Protein AF-A0A352MVD2-F1 (afdb_monomer_lite)

Sequence (141 aa):
YCNNTIIFPFYVPCSYIGKKIIRITRKIKYGIKQLFIPNMFFEDLGFRYLGPIDGNNIEKVQNILEIAKKVKGPVLVHIVTKKGKGYKIAEENPDKFHSTSSFDIETGKCKNCLIPYLIFLVILIIFLPIYGTLFKLLFKY

Structure (mmCIF, N/CA/C/O backbone):
data_AF-A0A352MVD2-F1
#
_entry.id   AF-A0A352MVD2-F1
#
loop_
_atom_site.group_PDB
_atom_site.id
_atom_site.type_symbol
_atom_site.label_atom_id
_atom_site.label_alt_id
_atom_site.label_comp_id
_atom_site.label_asym_id
_atom_site.label_entity_id
_atom_site.label_seq_id
_atom_site.pdbx_PDB_ins_code
_atom_site.Cartn_x
_atom_site.Cartn_y
_atom_site.Cartn_z
_atom_site.occupancy
_atom_site.B_iso_or_equiv
_atom_site.auth_seq_id
_atom_site.auth_comp_id
_atom_site.auth_asym_id
_atom_site.auth_atom_id
_atom_site.pdbx_PDB_model_num
ATOM 1 N N . TYR A 1 1 ? 48.967 -2.735 -7.944 1.00 39.72 1 TYR A N 1
ATOM 2 C CA . TYR A 1 1 ? 48.191 -2.667 -9.193 1.00 39.72 1 TYR A CA 1
ATOM 3 C C . TYR A 1 1 ? 47.215 -1.506 -9.109 1.00 39.72 1 TYR A C 1
ATOM 5 O O . TYR A 1 1 ? 46.090 -1.670 -8.657 1.00 39.72 1 TYR A O 1
ATOM 13 N N . CYS A 1 2 ? 47.691 -0.313 -9.477 1.00 34.44 2 CYS A N 1
ATOM 14 C CA . CYS A 1 2 ? 46.813 0.770 -9.911 1.00 34.44 2 CYS A CA 1
ATOM 15 C C . CYS A 1 2 ? 46.095 0.295 -11.169 1.00 34.44 2 CYS A C 1
ATOM 17 O O . CYS A 1 2 ? 46.776 -0.142 -12.089 1.00 34.44 2 CYS A O 1
ATOM 19 N N . ASN A 1 3 ? 44.771 0.408 -11.223 1.00 37.28 3 ASN A N 1
ATOM 20 C CA . ASN A 1 3 ? 44.068 0.515 -12.493 1.00 37.28 3 ASN A CA 1
ATOM 21 C C . ASN A 1 3 ? 43.031 1.631 -12.391 1.00 37.28 3 ASN A C 1
ATOM 23 O O . ASN A 1 3 ? 42.185 1.667 -11.501 1.00 37.28 3 ASN A O 1
ATOM 27 N N . ASN A 1 4 ? 43.218 2.575 -13.303 1.00 43.16 4 ASN A N 1
ATOM 28 C CA . ASN A 1 4 ? 42.572 3.862 -13.443 1.00 43.16 4 ASN A CA 1
ATOM 29 C C . ASN A 1 4 ? 41.042 3.782 -13.463 1.00 43.16 4 ASN A C 1
ATOM 31 O O . ASN A 1 4 ? 40.449 3.146 -14.329 1.00 43.16 4 ASN A O 1
ATOM 35 N N . THR A 1 5 ? 40.393 4.579 -12.622 1.00 33.34 5 THR A N 1
ATOM 36 C CA . THR A 1 5 ? 39.205 5.318 -13.055 1.00 33.34 5 THR A CA 1
ATOM 37 C C . THR A 1 5 ? 39.270 6.688 -12.404 1.00 33.34 5 THR A C 1
ATOM 39 O O . THR A 1 5 ? 39.383 6.817 -11.188 1.00 33.34 5 THR A O 1
ATOM 42 N N . ILE A 1 6 ? 39.305 7.704 -13.254 1.00 45.81 6 ILE A N 1
ATOM 43 C CA . ILE A 1 6 ? 39.414 9.118 -12.922 1.00 45.81 6 ILE A CA 1
ATOM 44 C C . ILE A 1 6 ? 38.226 9.485 -12.025 1.00 45.81 6 ILE A C 1
ATOM 46 O O . ILE A 1 6 ? 37.084 9.517 -12.477 1.00 45.81 6 ILE A O 1
ATOM 50 N N . ILE A 1 7 ? 38.489 9.722 -10.739 1.00 37.00 7 ILE A N 1
ATOM 51 C CA . ILE A 1 7 ? 37.503 10.240 -9.789 1.00 37.00 7 ILE A CA 1
ATOM 52 C C . ILE A 1 7 ? 37.825 11.719 -9.579 1.00 37.00 7 ILE A C 1
ATOM 54 O O . ILE A 1 7 ? 38.896 12.075 -9.095 1.00 37.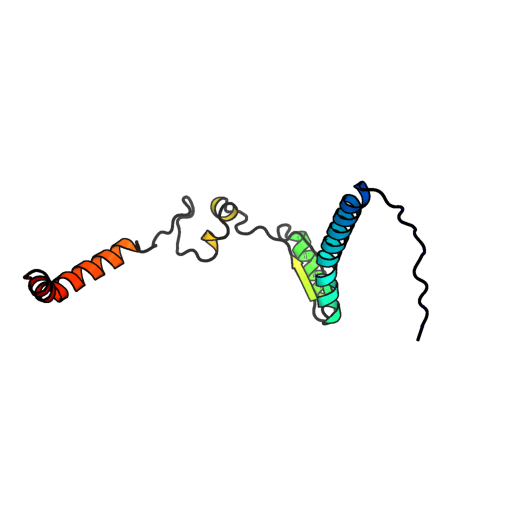00 7 ILE A O 1
ATOM 58 N N . PHE A 1 8 ? 36.880 12.555 -10.008 1.00 35.59 8 PHE A N 1
ATOM 59 C CA . PHE A 1 8 ? 36.822 14.012 -9.893 1.00 35.59 8 PHE A CA 1
ATOM 60 C C . PHE A 1 8 ? 37.532 14.601 -8.654 1.00 35.59 8 PHE A C 1
ATOM 62 O O . PHE A 1 8 ? 37.238 14.182 -7.530 1.00 35.59 8 PHE A O 1
ATOM 69 N N . PRO A 1 9 ? 38.373 15.642 -8.814 1.00 47.19 9 PRO A N 1
ATOM 70 C CA . PRO A 1 9 ? 38.924 16.381 -7.694 1.00 47.19 9 PRO A CA 1
ATOM 71 C C . PRO A 1 9 ? 37.915 17.464 -7.299 1.00 47.19 9 PRO A C 1
ATOM 73 O O . PRO A 1 9 ? 37.884 18.538 -7.889 1.00 47.19 9 PRO A O 1
ATOM 76 N N . PHE A 1 10 ? 37.071 17.207 -6.302 1.00 37.38 10 PHE A N 1
ATOM 77 C CA . PHE A 1 10 ? 36.417 18.304 -5.586 1.00 37.38 10 PHE A CA 1
ATOM 78 C C . PHE A 1 10 ? 36.911 18.303 -4.145 1.00 37.38 10 PHE A C 1
ATOM 80 O O . PHE A 1 10 ? 36.429 17.567 -3.284 1.00 37.38 10 PHE A O 1
ATOM 87 N N . TYR A 1 11 ? 37.949 19.112 -3.931 1.00 47.97 11 TYR A N 1
ATOM 88 C CA . TYR A 1 11 ? 38.443 19.529 -2.627 1.00 47.97 11 TYR A CA 1
ATOM 89 C C . TYR A 1 11 ? 37.262 19.981 -1.755 1.00 47.97 11 TYR A C 1
ATOM 91 O O . TYR A 1 11 ? 36.589 20.957 -2.076 1.00 47.97 11 TYR A O 1
ATOM 99 N N . VAL A 1 12 ? 37.022 19.302 -0.632 1.00 54.81 12 VAL A N 1
ATOM 100 C CA . VAL A 1 12 ? 36.171 19.837 0.440 1.00 54.81 12 VAL A CA 1
ATOM 101 C C . VAL A 1 12 ? 37.115 20.320 1.540 1.00 54.81 12 VAL A C 1
ATOM 103 O O . VAL A 1 12 ? 37.713 19.477 2.215 1.00 54.81 12 VAL A O 1
ATOM 106 N N . PRO A 1 13 ? 37.320 21.638 1.720 1.00 48.81 13 PRO A N 1
ATOM 107 C CA . PRO A 1 13 ? 38.211 22.128 2.757 1.00 48.81 13 PRO A CA 1
ATOM 108 C C . PRO A 1 13 ? 37.576 21.945 4.141 1.00 48.81 13 PRO A C 1
ATOM 110 O O . PRO A 1 13 ? 36.357 21.966 4.327 1.00 48.81 13 PRO A O 1
ATOM 113 N N . CYS A 1 14 ? 38.446 21.722 5.121 1.00 51.44 14 CYS A N 1
ATOM 114 C CA . CYS A 1 14 ? 38.128 21.464 6.517 1.00 51.44 14 CYS A CA 1
ATOM 115 C C . CYS A 1 14 ? 37.437 22.660 7.195 1.00 51.44 14 CYS A C 1
ATOM 117 O O . CYS A 1 14 ? 37.920 23.786 7.121 1.00 51.44 14 CYS A O 1
ATOM 119 N N . SER A 1 15 ? 36.358 22.399 7.937 1.00 38.75 15 SER A N 1
ATOM 120 C CA . SER A 1 15 ? 35.981 23.151 9.143 1.00 38.75 15 SER A CA 1
ATOM 121 C C . SER A 1 15 ? 34.974 22.337 9.954 1.00 38.75 15 SER A C 1
ATOM 123 O O . SER A 1 15 ? 34.232 21.531 9.403 1.00 38.75 15 SER A O 1
ATOM 125 N N . TYR A 1 16 ? 34.937 22.533 11.270 1.00 54.31 16 TYR A N 1
ATOM 126 C CA . TYR A 1 16 ? 34.086 21.852 12.263 1.00 54.31 16 TYR A CA 1
ATOM 127 C C . TYR A 1 16 ? 32.582 21.759 11.875 1.00 54.31 16 TYR A C 1
ATOM 129 O O . TYR A 1 16 ? 31.892 20.807 12.244 1.00 54.31 16 TYR A O 1
ATOM 137 N N . ILE A 1 17 ? 32.103 22.676 11.023 1.00 57.97 17 ILE A N 1
ATOM 138 C CA . ILE A 1 17 ? 30.775 22.700 10.377 1.00 57.97 17 ILE A CA 1
ATOM 139 C C . ILE A 1 17 ? 30.567 21.554 9.354 1.00 57.97 17 ILE A C 1
ATOM 141 O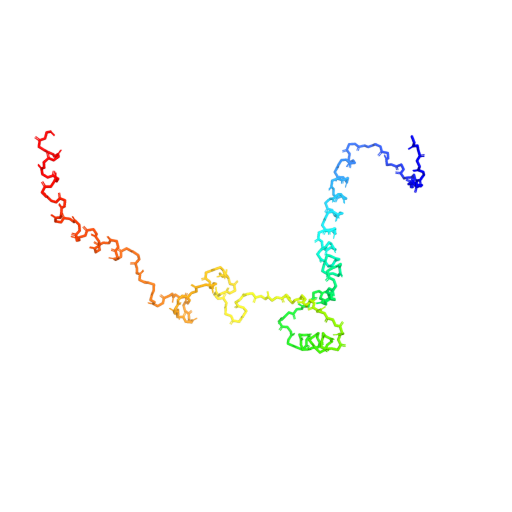 O . ILE A 1 17 ? 29.452 21.055 9.170 1.00 57.97 17 ILE A O 1
ATOM 145 N N . GLY A 1 18 ? 31.638 21.070 8.725 1.00 64.12 18 GLY A N 1
ATOM 146 C CA . GLY A 1 18 ? 31.628 20.065 7.661 1.00 64.12 18 GLY A CA 1
ATOM 147 C C . GLY A 1 18 ? 31.087 18.706 8.096 1.00 64.12 18 GLY A C 1
ATOM 148 O O . GLY A 1 18 ? 30.382 18.058 7.328 1.00 64.12 18 GLY A O 1
ATOM 149 N N . LYS A 1 19 ? 31.293 18.284 9.353 1.00 68.88 19 LYS A N 1
ATOM 150 C CA . LYS A 1 19 ? 30.734 17.010 9.854 1.00 68.88 19 LYS A CA 1
ATOM 151 C C . LYS A 1 19 ? 29.200 16.999 9.806 1.00 68.88 19 LYS A C 1
ATOM 153 O O . LYS A 1 19 ? 28.611 15.953 9.523 1.00 68.88 19 LYS A O 1
ATOM 158 N N . LYS A 1 20 ? 28.554 18.148 10.045 1.00 72.50 20 LYS A N 1
ATOM 159 C CA . LYS A 1 20 ? 27.089 18.291 10.024 1.00 72.50 20 LYS A CA 1
ATOM 160 C C . LYS A 1 20 ? 26.557 18.271 8.592 1.00 72.50 20 LYS A C 1
ATOM 162 O O . LYS A 1 20 ? 25.639 17.503 8.313 1.00 72.50 20 LYS A O 1
ATOM 167 N N . ILE A 1 21 ? 27.192 19.018 7.687 1.00 78.12 21 ILE A N 1
ATOM 168 C CA . ILE A 1 21 ? 26.847 19.038 6.256 1.00 78.12 21 ILE A CA 1
ATOM 169 C C . ILE A 1 21 ? 27.032 17.648 5.650 1.00 78.12 21 ILE A C 1
ATOM 171 O O . ILE A 1 21 ? 26.091 17.098 5.093 1.00 78.12 21 ILE A O 1
ATOM 175 N N . ILE A 1 22 ? 28.182 17.009 5.869 1.00 79.31 22 ILE A N 1
ATOM 176 C CA . ILE A 1 22 ? 28.454 15.660 5.364 1.00 79.31 22 ILE A CA 1
ATOM 177 C C . ILE A 1 22 ? 27.426 14.650 5.911 1.00 79.31 22 ILE A C 1
ATOM 179 O O . ILE A 1 22 ? 26.993 13.756 5.184 1.00 79.31 22 ILE A O 1
ATOM 183 N N . ARG A 1 23 ? 26.991 14.770 7.175 1.00 77.06 23 ARG A N 1
ATOM 184 C CA . ARG A 1 23 ? 25.951 13.892 7.744 1.00 77.06 23 ARG A CA 1
ATOM 185 C C . ARG A 1 23 ? 24.587 14.115 7.085 1.00 77.06 23 ARG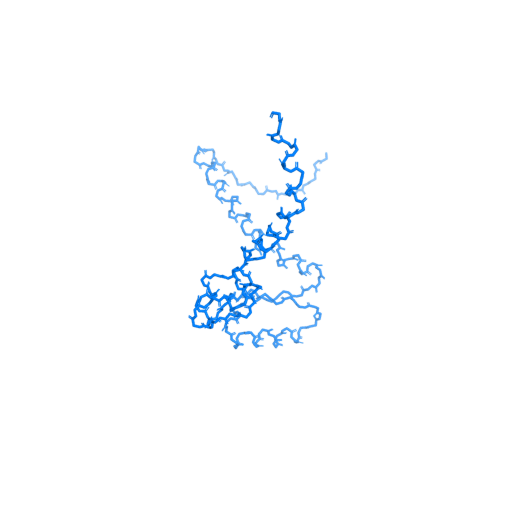 A C 1
ATOM 187 O O . ARG A 1 23 ? 23.887 13.135 6.842 1.00 77.06 23 ARG A O 1
ATOM 194 N N . ILE A 1 24 ? 24.230 15.360 6.777 1.00 83.25 24 ILE A N 1
ATOM 195 C CA . ILE A 1 24 ? 22.998 15.710 6.055 1.00 83.25 24 ILE A CA 1
ATOM 196 C C . ILE A 1 24 ? 23.064 15.190 4.615 1.00 83.25 24 ILE A C 1
ATOM 198 O O . ILE A 1 24 ? 22.165 14.466 4.198 1.00 83.25 24 ILE A O 1
ATOM 202 N N . THR A 1 25 ? 24.158 15.440 3.894 1.00 82.38 25 THR A N 1
ATOM 203 C CA . THR A 1 25 ? 24.366 14.936 2.529 1.00 82.38 25 THR A CA 1
ATOM 204 C C . THR A 1 25 ? 24.318 13.413 2.481 1.00 82.38 25 THR A C 1
ATOM 206 O O . THR A 1 25 ? 23.688 12.847 1.592 1.00 82.38 25 THR A O 1
ATOM 209 N N . ARG A 1 26 ? 24.917 12.722 3.462 1.00 79.62 26 ARG A N 1
ATOM 210 C CA . ARG A 1 26 ? 24.793 11.262 3.581 1.00 79.62 26 ARG A CA 1
ATOM 211 C C . ARG A 1 26 ? 23.343 10.840 3.801 1.00 79.62 26 ARG A C 1
ATOM 213 O O . ARG A 1 26 ? 22.896 9.942 3.105 1.00 79.62 26 ARG A O 1
ATOM 220 N N . LYS A 1 27 ? 22.603 11.473 4.717 1.00 80.88 27 LYS A N 1
ATOM 221 C 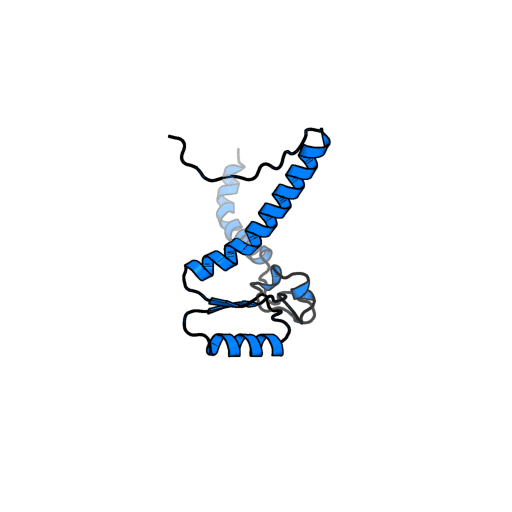CA . LYS A 1 27 ? 21.182 11.154 4.959 1.00 80.88 27 LYS A CA 1
ATOM 222 C C . LYS A 1 27 ? 20.327 11.342 3.707 1.00 80.88 27 LYS A C 1
ATOM 224 O O . LYS A 1 27 ? 19.529 10.466 3.402 1.00 80.88 27 LYS A O 1
ATOM 229 N N . ILE A 1 28 ? 20.536 12.429 2.968 1.00 84.62 28 ILE A N 1
ATOM 230 C CA . ILE A 1 28 ? 19.849 12.687 1.697 1.00 84.62 28 ILE A CA 1
ATOM 231 C C . ILE A 1 28 ? 20.220 11.612 0.673 1.00 84.62 28 ILE A C 1
ATOM 233 O O . ILE A 1 28 ? 19.335 10.997 0.090 1.00 84.62 28 ILE A O 1
ATOM 237 N N . LYS A 1 29 ? 21.517 11.313 0.513 1.00 80.06 29 LYS A N 1
ATOM 238 C CA . LYS A 1 29 ? 21.993 10.248 -0.381 1.00 80.06 29 LYS A CA 1
ATOM 239 C C . LYS A 1 29 ? 21.376 8.895 -0.028 1.00 80.06 29 LYS A C 1
ATOM 241 O O . LYS A 1 29 ? 20.952 8.189 -0.933 1.00 80.06 29 LYS A O 1
ATOM 246 N N . TYR A 1 30 ? 21.313 8.533 1.253 1.00 76.50 30 TYR A N 1
ATOM 247 C CA . TYR A 1 30 ? 20.691 7.286 1.703 1.00 76.50 30 TYR A CA 1
ATOM 248 C C . TYR A 1 30 ? 19.178 7.284 1.477 1.00 76.50 30 TYR A C 1
ATOM 250 O O . TYR A 1 30 ? 18.678 6.294 0.964 1.00 76.50 30 TYR A O 1
ATOM 258 N N . GLY A 1 31 ? 18.471 8.380 1.769 1.00 77.38 31 GLY A N 1
ATOM 259 C CA . GLY A 1 31 ? 17.029 8.496 1.527 1.00 77.38 31 GLY A CA 1
ATOM 260 C C . GLY A 1 31 ? 16.672 8.383 0.045 1.00 77.38 31 GLY A C 1
ATOM 261 O O . GLY A 1 31 ? 15.777 7.629 -0.314 1.00 77.38 31 GLY A O 1
ATOM 262 N N . ILE A 1 32 ? 17.444 9.040 -0.824 1.00 76.62 32 ILE A N 1
ATOM 263 C CA . ILE A 1 32 ? 17.352 8.882 -2.280 1.00 76.62 32 ILE A CA 1
ATOM 264 C C . ILE A 1 32 ? 17.609 7.418 -2.646 1.00 76.62 32 ILE A C 1
ATOM 266 O O . ILE A 1 32 ? 16.755 6.776 -3.247 1.00 76.62 32 ILE A O 1
ATOM 270 N N . LYS A 1 33 ? 18.738 6.841 -2.216 1.00 70.19 33 LYS A N 1
ATOM 271 C CA . LYS A 1 33 ? 19.079 5.446 -2.530 1.00 70.19 33 LYS A CA 1
ATOM 272 C C . LYS A 1 33 ? 17.958 4.485 -2.119 1.00 70.19 33 LYS A C 1
ATOM 274 O O . LYS A 1 33 ? 17.628 3.589 -2.877 1.00 70.19 33 LYS A O 1
ATOM 279 N N . GLN A 1 34 ? 17.338 4.696 -0.965 1.00 66.62 34 GLN A N 1
ATOM 280 C CA . GLN A 1 34 ? 16.278 3.843 -0.430 1.00 66.62 34 GLN A CA 1
ATOM 281 C C . GLN A 1 34 ? 14.955 3.943 -1.204 1.00 66.62 34 GLN A C 1
ATOM 283 O O . GLN A 1 34 ? 14.177 2.998 -1.171 1.00 66.62 34 GLN A O 1
ATOM 288 N N . LEU A 1 35 ? 14.725 5.042 -1.928 1.00 68.00 35 LEU A N 1
ATOM 289 C CA . LEU A 1 35 ? 13.591 5.206 -2.842 1.00 68.00 35 LEU A CA 1
ATOM 290 C C . LEU A 1 35 ? 13.875 4.647 -4.246 1.00 68.00 35 LEU A C 1
ATOM 292 O O . LEU A 1 35 ? 12.965 4.133 -4.885 1.00 68.00 35 LEU A O 1
ATOM 296 N N . PHE A 1 36 ? 15.123 4.715 -4.722 1.00 68.88 36 PHE A N 1
ATOM 297 C CA . PHE A 1 36 ? 15.501 4.236 -6.061 1.00 68.88 36 PHE A CA 1
ATOM 298 C C . PHE A 1 36 ? 15.861 2.740 -6.111 1.00 68.88 36 PHE A C 1
ATOM 300 O O . PHE A 1 36 ? 15.537 2.079 -7.094 1.00 68.88 36 PHE A O 1
ATOM 307 N N . ILE A 1 37 ? 16.471 2.186 -5.052 1.00 69.06 37 ILE A N 1
ATOM 308 C CA . ILE A 1 37 ? 16.768 0.745 -4.928 1.00 69.06 37 ILE A CA 1
ATOM 309 C C . ILE A 1 37 ? 15.531 -0.139 -5.150 1.00 69.06 37 ILE A C 1
ATOM 311 O O . ILE A 1 37 ? 15.663 -1.093 -5.911 1.00 69.06 37 ILE A O 1
ATOM 315 N N . PRO A 1 38 ? 14.358 0.104 -4.524 1.00 66.44 38 PRO A N 1
ATOM 316 C CA . PRO A 1 38 ? 13.216 -0.785 -4.711 1.00 66.44 38 PRO A CA 1
ATOM 317 C C . PRO A 1 38 ? 12.763 -0.809 -6.171 1.00 66.44 38 PRO A C 1
ATOM 319 O O . PRO A 1 38 ? 12.543 -1.888 -6.702 1.00 66.44 38 PRO A O 1
ATOM 322 N N . ASN A 1 39 ? 12.713 0.341 -6.848 1.00 67.56 39 ASN A N 1
ATOM 323 C CA . ASN A 1 39 ? 12.282 0.408 -8.246 1.00 67.56 39 ASN A CA 1
ATOM 324 C C . ASN A 1 39 ? 13.247 -0.354 -9.171 1.00 67.56 39 ASN A C 1
ATOM 326 O O . ASN A 1 39 ? 12.802 -1.180 -9.961 1.00 67.56 39 ASN A O 1
ATOM 330 N N . MET A 1 40 ? 14.562 -0.147 -9.009 1.00 68.88 40 MET A N 1
ATOM 331 C CA . MET A 1 40 ? 15.580 -0.854 -9.801 1.00 68.88 40 MET A CA 1
ATOM 332 C C . MET A 1 40 ? 15.608 -2.360 -9.514 1.00 68.88 40 MET A C 1
ATOM 334 O O . MET A 1 40 ? 15.774 -3.152 -10.432 1.00 68.88 40 MET A O 1
ATOM 338 N N . PHE A 1 41 ? 15.392 -2.776 -8.262 1.00 78.38 41 PHE A N 1
ATOM 339 C CA . PHE A 1 41 ? 15.398 -4.194 -7.894 1.00 78.38 41 PHE A CA 1
ATOM 340 C C . PHE A 1 41 ? 14.311 -4.997 -8.620 1.00 78.38 41 PHE A C 1
ATOM 342 O O . PHE A 1 41 ? 14.558 -6.115 -9.064 1.00 78.38 41 PHE A O 1
ATOM 349 N N . PHE A 1 42 ? 13.103 -4.443 -8.758 1.00 79.12 42 PHE A N 1
ATOM 350 C CA . PHE A 1 42 ? 12.024 -5.129 -9.472 1.00 79.12 42 PHE A CA 1
ATOM 351 C C . PHE A 1 42 ? 12.250 -5.143 -10.990 1.00 79.12 42 PHE A C 1
ATOM 353 O O . PHE A 1 42 ? 11.912 -6.134 -11.638 1.00 79.12 42 PHE A O 1
ATOM 360 N N . GLU A 1 43 ? 12.871 -4.098 -11.540 1.00 77.25 43 GLU A N 1
ATOM 361 C CA . GLU A 1 43 ? 13.278 -4.053 -12.949 1.00 77.25 43 GLU A CA 1
ATOM 362 C C . GLU A 1 43 ? 14.351 -5.101 -13.274 1.00 77.25 43 GLU A C 1
ATOM 364 O O . GLU A 1 43 ? 14.224 -5.802 -14.279 1.00 77.25 43 GLU A O 1
ATOM 369 N N . ASP A 1 44 ? 15.329 -5.299 -12.385 1.00 80.88 44 ASP A N 1
ATOM 370 C CA . ASP A 1 44 ? 16.363 -6.336 -12.518 1.00 80.88 44 ASP A CA 1
ATOM 371 C C . ASP A 1 44 ? 15.777 -7.765 -12.479 1.00 80.88 44 ASP A C 1
ATOM 373 O O . ASP A 1 44 ? 16.311 -8.682 -13.104 1.00 80.88 44 ASP A O 1
ATOM 377 N N . LEU A 1 45 ? 14.644 -7.964 -11.792 1.00 82.25 45 LEU A N 1
ATOM 378 C CA . LEU A 1 45 ? 13.876 -9.219 -11.792 1.00 82.25 45 LEU A CA 1
ATOM 379 C C . LEU A 1 45 ? 13.000 -9.400 -13.049 1.00 82.25 45 LEU A C 1
ATOM 381 O O . LEU A 1 45 ? 12.306 -10.410 -13.180 1.00 82.25 45 LEU A O 1
ATOM 385 N N . GLY A 1 46 ? 13.006 -8.430 -13.966 1.00 83.69 46 GLY A N 1
ATOM 386 C CA . GLY A 1 46 ? 12.217 -8.437 -15.197 1.00 83.69 46 GLY A CA 1
ATOM 387 C C . GLY A 1 46 ? 10.795 -7.892 -15.047 1.00 83.69 46 GLY A C 1
ATOM 388 O O . GLY A 1 46 ? 10.013 -7.987 -15.996 1.00 83.69 46 GLY A O 1
ATOM 389 N N . PHE A 1 47 ? 10.439 -7.318 -13.893 1.00 88.38 47 PHE A N 1
ATOM 390 C CA . PHE A 1 47 ? 9.151 -6.652 -13.705 1.00 88.38 47 PHE A CA 1
ATOM 391 C C . PHE A 1 47 ? 9.217 -5.215 -14.205 1.00 88.38 47 PHE A C 1
ATOM 393 O O . PHE A 1 47 ? 10.117 -4.456 -13.865 1.00 88.38 47 PHE A O 1
ATOM 400 N N . ARG A 1 48 ? 8.205 -4.785 -14.952 1.00 87.38 48 ARG A N 1
ATOM 401 C CA . ARG A 1 48 ? 8.049 -3.371 -15.298 1.00 87.38 48 ARG A CA 1
ATOM 402 C C . ARG A 1 48 ? 7.340 -2.639 -14.171 1.00 87.38 48 ARG A C 1
ATOM 404 O O . ARG A 1 48 ? 6.220 -2.991 -13.817 1.00 87.38 48 ARG A O 1
ATOM 411 N N . TYR A 1 49 ? 7.977 -1.615 -13.621 1.00 88.38 49 TYR A N 1
ATOM 412 C CA . TYR A 1 49 ? 7.428 -0.847 -12.512 1.00 88.38 49 TYR A CA 1
ATOM 413 C C . TYR A 1 49 ? 6.560 0.326 -13.003 1.00 88.38 49 TYR A C 1
ATOM 415 O O . TYR A 1 49 ? 6.977 1.106 -13.858 1.00 88.38 49 TYR A O 1
ATOM 423 N N . LEU A 1 50 ? 5.346 0.464 -12.459 1.00 87.81 50 LEU A N 1
ATOM 424 C CA . LEU A 1 50 ? 4.400 1.547 -12.747 1.00 87.81 50 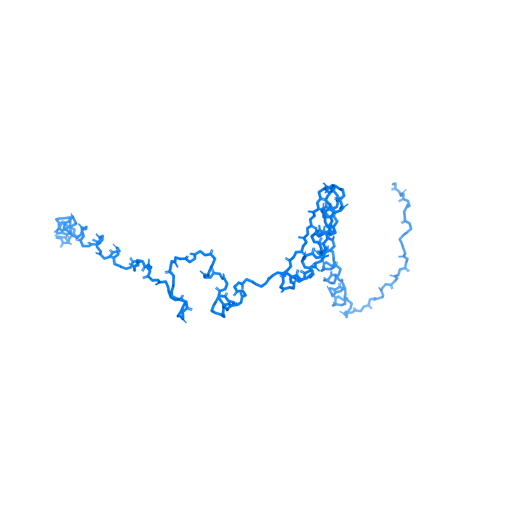LEU A CA 1
ATOM 425 C C . LEU A 1 50 ? 3.913 2.180 -11.436 1.00 87.81 50 LEU A C 1
ATOM 427 O O . LEU A 1 50 ? 3.119 1.589 -10.710 1.00 87.81 50 LEU A O 1
ATOM 431 N N . GLY A 1 51 ? 4.343 3.400 -11.124 1.00 82.12 51 GLY A N 1
ATOM 432 C CA . GLY A 1 51 ? 3.844 4.135 -9.954 1.00 82.12 51 GLY A CA 1
ATOM 433 C C . GLY A 1 51 ? 4.878 5.082 -9.344 1.00 82.12 51 GLY A C 1
ATOM 434 O O . GLY A 1 51 ? 5.955 5.251 -9.917 1.00 82.12 51 GLY A O 1
ATOM 435 N N . PRO A 1 52 ? 4.597 5.700 -8.181 1.00 88.06 52 PRO A N 1
ATOM 436 C CA . PRO A 1 52 ? 3.416 5.527 -7.327 1.00 88.06 52 PRO A CA 1
ATOM 437 C C . PRO A 1 52 ? 2.190 6.320 -7.809 1.00 88.06 52 PRO A C 1
ATOM 439 O O . PRO A 1 52 ? 2.312 7.474 -8.218 1.00 88.06 52 PRO A O 1
ATOM 442 N N . ILE A 1 53 ? 0.999 5.725 -7.714 1.00 92.38 53 ILE A N 1
ATOM 443 C CA . ILE A 1 53 ? -0.275 6.412 -7.982 1.00 92.38 53 ILE A CA 1
ATOM 444 C C . ILE A 1 53 ? -1.176 6.449 -6.744 1.00 92.38 53 ILE A C 1
ATOM 446 O O . ILE A 1 53 ? -1.108 5.573 -5.886 1.00 92.38 53 ILE A O 1
ATOM 450 N N . ASP A 1 54 ? -2.047 7.455 -6.663 1.00 90.69 54 ASP A N 1
ATOM 451 C CA . ASP A 1 54 ? -3.063 7.536 -5.611 1.00 90.69 54 ASP A CA 1
ATOM 452 C C . ASP A 1 54 ? -4.209 6.554 -5.894 1.00 90.69 54 ASP A C 1
ATOM 454 O O . ASP A 1 54 ? -4.994 6.747 -6.824 1.00 90.69 54 ASP A O 1
ATOM 458 N N . GLY A 1 55 ? -4.318 5.511 -5.072 1.00 89.75 55 GLY A N 1
ATOM 459 C CA . GLY A 1 55 ? -5.345 4.470 -5.169 1.00 89.75 55 GLY A CA 1
ATOM 460 C C . GLY A 1 55 ? -6.745 4.927 -4.794 1.00 89.75 55 GLY A C 1
ATOM 461 O O . GLY A 1 55 ? -7.718 4.210 -5.000 1.00 89.75 55 GLY A O 1
ATOM 462 N N . ASN A 1 56 ? -6.855 6.130 -4.246 1.00 89.38 56 ASN A N 1
ATOM 463 C CA . ASN A 1 56 ? -8.122 6.753 -3.913 1.00 89.38 56 ASN A CA 1
ATOM 464 C C . ASN A 1 56 ? -8.809 7.415 -5.108 1.00 89.38 56 ASN A C 1
ATOM 466 O O . ASN A 1 56 ? -9.979 7.782 -4.995 1.00 89.38 56 ASN A O 1
ATOM 470 N N . ASN A 1 57 ? -8.080 7.605 -6.208 1.00 92.12 57 ASN A N 1
ATOM 471 C CA . ASN A 1 57 ? -8.593 8.150 -7.449 1.00 92.12 57 ASN A CA 1
ATOM 472 C C . ASN A 1 57 ? -8.825 6.998 -8.434 1.00 92.12 57 ASN A C 1
ATOM 474 O O . ASN A 1 57 ? -7.887 6.468 -9.031 1.00 92.12 57 ASN A O 1
ATOM 478 N N . ILE A 1 58 ? -10.093 6.624 -8.593 1.00 92.38 58 ILE A N 1
ATOM 479 C CA . ILE A 1 58 ? -10.507 5.475 -9.405 1.00 92.38 58 ILE A CA 1
ATOM 480 C C . ILE A 1 58 ? -10.087 5.649 -10.869 1.00 92.38 58 ILE A C 1
ATOM 482 O O . ILE A 1 58 ? -9.595 4.700 -11.467 1.00 92.38 58 ILE A O 1
ATOM 486 N N . GLU A 1 59 ? -10.200 6.857 -11.420 1.00 94.31 59 GLU A N 1
ATOM 487 C CA . GLU A 1 59 ? -9.826 7.156 -12.806 1.00 94.31 59 GLU A CA 1
ATOM 488 C C . GLU A 1 59 ? -8.325 6.922 -13.044 1.00 94.31 59 GLU A C 1
ATOM 490 O O . GLU A 1 59 ? -7.928 6.247 -13.994 1.00 94.31 59 GLU A O 1
ATOM 495 N N . LYS A 1 60 ? -7.465 7.393 -12.131 1.00 91.81 60 LYS A N 1
ATOM 496 C CA . LYS A 1 60 ? -6.013 7.147 -12.207 1.00 91.81 60 LYS A CA 1
ATOM 497 C C . LYS A 1 60 ? -5.675 5.663 -12.100 1.00 91.81 60 LYS A C 1
ATOM 499 O O . LYS A 1 60 ? -4.784 5.191 -12.807 1.00 91.81 60 LYS A O 1
ATOM 504 N N . VAL A 1 61 ? -6.377 4.936 -11.232 1.00 93.31 61 VAL A N 1
ATOM 505 C CA . VAL A 1 61 ? -6.206 3.485 -11.082 1.00 93.31 61 VAL A CA 1
ATOM 506 C C . VAL A 1 61 ? -6.638 2.753 -12.353 1.00 93.31 61 VAL A C 1
ATOM 508 O O . VAL A 1 61 ? -5.911 1.889 -12.834 1.00 93.31 61 VAL A O 1
ATOM 511 N N . GLN A 1 62 ? -7.773 3.115 -12.945 1.00 94.75 62 GLN A N 1
ATOM 512 C CA . GLN A 1 62 ? -8.232 2.531 -14.206 1.00 94.75 62 GLN A CA 1
ATOM 513 C C . GLN A 1 62 ? -7.214 2.770 -15.324 1.00 94.75 62 GLN A C 1
ATOM 515 O O . GLN A 1 62 ? -6.764 1.811 -15.952 1.00 94.75 62 GLN A O 1
ATOM 520 N N . ASN A 1 63 ? -6.758 4.012 -15.485 1.00 94.62 63 ASN A N 1
ATOM 521 C CA . ASN A 1 63 ? -5.775 4.378 -16.502 1.00 94.62 63 ASN A CA 1
ATOM 522 C C . ASN A 1 63 ? -4.454 3.607 -16.341 1.00 94.62 63 ASN A C 1
ATOM 524 O O . ASN A 1 63 ? -3.924 3.081 -17.322 1.00 94.62 63 ASN A O 1
ATOM 528 N N . ILE A 1 64 ? -3.919 3.482 -15.117 1.00 93.94 64 ILE A N 1
ATOM 529 C CA . ILE A 1 64 ? -2.659 2.746 -14.916 1.00 93.94 64 ILE A CA 1
ATOM 530 C C . ILE A 1 64 ? -2.828 1.248 -15.174 1.00 93.94 64 ILE A C 1
ATOM 532 O O . ILE A 1 64 ? -1.913 0.612 -15.696 1.00 93.94 64 ILE A O 1
ATOM 536 N N . LEU A 1 65 ? -3.993 0.680 -14.846 1.00 93.44 65 LEU A N 1
ATOM 537 C CA . LEU A 1 65 ? -4.294 -0.726 -15.102 1.00 93.44 65 LEU A CA 1
ATOM 538 C C . LEU A 1 65 ? -4.463 -0.996 -16.602 1.00 93.44 65 LEU A C 1
ATOM 540 O O . LEU A 1 65 ? -4.026 -2.040 -17.085 1.00 93.44 65 LEU A O 1
ATOM 544 N N . GLU A 1 66 ? -5.038 -0.066 -17.364 1.00 95.19 66 GLU A N 1
ATOM 545 C CA . GLU A 1 66 ? -5.083 -0.163 -18.827 1.00 95.19 66 GLU A CA 1
ATOM 546 C C . GLU A 1 66 ? -3.691 -0.117 -19.456 1.00 95.19 66 GLU A C 1
ATOM 548 O O . GLU A 1 66 ? -3.396 -0.893 -20.369 1.00 95.19 66 GLU A O 1
ATOM 553 N N . ILE A 1 67 ? -2.817 0.758 -18.954 1.00 92.06 67 ILE A N 1
ATOM 554 C CA . ILE A 1 67 ? -1.415 0.816 -19.377 1.00 92.06 67 ILE A CA 1
ATOM 555 C C . ILE A 1 67 ? -0.721 -0.507 -19.037 1.00 92.06 67 ILE A C 1
ATOM 557 O O . ILE A 1 67 ? -0.090 -1.098 -19.911 1.00 92.06 67 ILE A O 1
ATOM 561 N N . ALA A 1 68 ? -0.895 -1.015 -17.813 1.00 92.44 68 ALA A N 1
ATOM 562 C CA . ALA A 1 68 ? -0.310 -2.279 -17.367 1.00 92.44 68 ALA A CA 1
ATOM 563 C C . ALA A 1 68 ? -0.725 -3.465 -18.255 1.00 92.44 68 ALA A C 1
ATOM 565 O O . ALA A 1 68 ? 0.113 -4.298 -18.580 1.00 92.44 68 ALA A O 1
ATOM 566 N N . LYS A 1 69 ? -1.983 -3.514 -18.718 1.00 92.62 69 LYS A N 1
ATOM 567 C CA . LYS A 1 69 ? -2.474 -4.561 -19.636 1.00 92.62 69 LYS A CA 1
ATOM 568 C C . LYS A 1 69 ? -1.811 -4.534 -21.015 1.00 92.62 69 LYS A C 1
ATOM 570 O O . LYS A 1 69 ? -1.672 -5.578 -21.644 1.00 92.62 69 LYS A O 1
ATOM 575 N N . LYS A 1 70 ? -1.440 -3.351 -21.514 1.00 93.81 70 LYS A N 1
ATOM 576 C CA . LYS A 1 70 ? -0.794 -3.185 -22.832 1.00 93.81 70 LYS A CA 1
ATOM 577 C C . LYS A 1 70 ? 0.697 -3.520 -22.794 1.00 93.81 70 LYS A C 1
ATOM 579 O O . LYS A 1 70 ? 1.322 -3.720 -23.835 1.00 93.81 70 LYS A O 1
ATOM 584 N N . VAL A 1 71 ? 1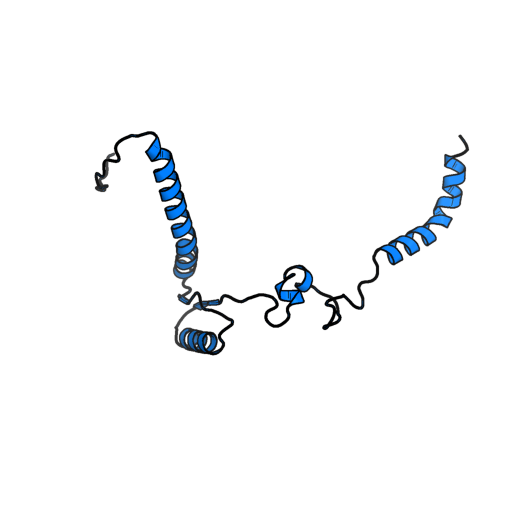.280 -3.556 -21.602 1.00 89.94 71 VAL A N 1
ATOM 585 C CA . VAL A 1 71 ? 2.685 -3.870 -21.389 1.00 89.94 71 VAL A CA 1
ATOM 586 C C . VAL A 1 71 ? 2.901 -5.383 -21.470 1.00 89.94 71 VAL A C 1
ATOM 588 O O . VAL A 1 71 ? 2.265 -6.156 -20.766 1.00 89.94 71 VAL A O 1
ATOM 591 N N . LYS A 1 72 ? 3.836 -5.812 -22.323 1.00 88.88 72 LYS A N 1
ATOM 592 C CA . LYS A 1 72 ? 4.291 -7.208 -22.364 1.00 88.88 72 LYS A CA 1
ATOM 593 C C . LYS A 1 72 ? 5.231 -7.489 -21.190 1.00 88.88 72 LYS A C 1
ATOM 595 O O . LYS A 1 72 ? 6.152 -6.707 -20.954 1.00 88.88 72 LYS A O 1
ATOM 600 N N . GLY A 1 73 ? 5.032 -8.627 -20.530 1.00 87.38 73 GLY A N 1
ATOM 601 C CA . GLY A 1 73 ? 5.828 -9.065 -19.381 1.00 87.38 73 GLY A CA 1
ATOM 602 C C . GLY A 1 73 ? 5.156 -8.770 -18.036 1.00 87.38 73 GLY A C 1
ATOM 603 O O . GLY A 1 73 ? 4.066 -8.198 -18.000 1.00 87.38 73 GLY A O 1
ATOM 604 N N . PRO A 1 74 ? 5.768 -9.197 -16.923 1.00 91.44 74 PRO A N 1
ATOM 605 C CA . PRO A 1 74 ? 5.211 -8.977 -15.599 1.00 91.44 74 PRO A CA 1
ATOM 606 C C . PRO A 1 74 ? 5.323 -7.495 -15.211 1.00 91.44 74 PRO A C 1
ATOM 608 O O . PRO A 1 74 ? 6.328 -6.839 -15.478 1.00 91.44 74 PRO A O 1
ATOM 611 N N . VAL A 1 75 ? 4.273 -6.950 -14.596 1.00 92.00 75 VAL A N 1
ATOM 612 C CA . VAL A 1 75 ? 4.172 -5.525 -14.249 1.00 92.00 75 VAL A CA 1
ATOM 613 C C . VAL A 1 75 ? 3.889 -5.386 -12.761 1.00 92.00 75 VAL A C 1
ATOM 615 O O . VAL A 1 75 ? 2.983 -6.031 -12.238 1.00 92.00 75 VAL A O 1
ATOM 618 N N . LEU A 1 76 ? 4.641 -4.520 -12.090 1.00 90.81 76 LEU A N 1
ATOM 619 C CA . LEU A 1 76 ? 4.428 -4.150 -10.700 1.00 90.81 76 LEU A CA 1
ATOM 620 C C . LEU A 1 76 ? 3.829 -2.744 -10.638 1.00 90.81 76 LEU A C 1
ATOM 622 O O . LEU A 1 76 ? 4.505 -1.764 -10.946 1.00 90.81 76 LEU A O 1
ATOM 626 N N . VAL A 1 77 ? 2.564 -2.641 -10.231 1.00 91.31 77 VAL A N 1
ATOM 627 C CA . VAL A 1 77 ? 1.879 -1.353 -10.068 1.00 91.31 77 VAL A CA 1
ATOM 628 C C . VAL A 1 77 ? 1.901 -0.940 -8.599 1.00 91.31 77 VAL A C 1
ATOM 630 O O . VAL A 1 77 ? 1.337 -1.631 -7.752 1.00 91.31 77 VAL A O 1
ATOM 633 N N . HIS A 1 78 ? 2.522 0.197 -8.284 1.00 91.75 78 HIS A N 1
ATOM 634 C CA . HIS A 1 78 ? 2.556 0.733 -6.924 1.00 91.75 78 HIS A CA 1
ATOM 635 C C . HIS A 1 78 ? 1.394 1.705 -6.707 1.00 91.75 78 HIS A C 1
ATOM 637 O O . HIS A 1 78 ? 1.406 2.845 -7.178 1.00 91.75 78 HIS A O 1
ATOM 643 N N . ILE A 1 79 ? 0.394 1.245 -5.957 1.00 92.81 79 ILE A N 1
ATOM 644 C CA . ILE A 1 79 ? -0.798 2.016 -5.606 1.00 92.81 79 ILE A CA 1
ATOM 645 C C . ILE A 1 79 ? -0.753 2.381 -4.120 1.00 92.81 79 ILE A C 1
ATOM 647 O O . ILE A 1 79 ? -0.620 1.511 -3.262 1.00 92.81 79 ILE A O 1
ATOM 651 N N . VAL A 1 80 ? -0.892 3.670 -3.814 1.00 91.44 80 VAL A N 1
ATOM 652 C CA . VAL A 1 80 ? -0.910 4.203 -2.448 1.00 91.44 80 VAL A CA 1
ATOM 653 C C . VAL A 1 80 ? -2.357 4.399 -2.004 1.00 91.44 80 VAL A C 1
ATOM 655 O O . VAL A 1 80 ? -3.084 5.200 -2.584 1.00 91.44 80 VAL A O 1
ATOM 658 N N . THR A 1 81 ? -2.790 3.684 -0.965 1.00 89.38 81 THR A N 1
ATOM 659 C CA . THR A 1 81 ? -4.163 3.757 -0.426 1.00 89.38 81 THR A CA 1
ATOM 660 C C . THR A 1 81 ? -4.177 4.143 1.047 1.00 89.38 81 THR A C 1
ATOM 662 O O . THR A 1 81 ? -3.229 3.858 1.778 1.00 89.38 81 THR A O 1
ATOM 665 N N . LYS A 1 82 ? -5.291 4.718 1.516 1.00 85.62 82 LYS A N 1
ATOM 666 C CA . LYS A 1 82 ? -5.522 4.964 2.945 1.00 85.62 82 LYS A CA 1
ATOM 667 C C . LYS A 1 82 ? -6.345 3.817 3.539 1.00 85.62 82 LYS A C 1
ATOM 669 O O . LYS A 1 82 ? -7.476 3.583 3.117 1.00 85.62 82 LYS A O 1
ATOM 674 N N . LYS A 1 83 ? -5.783 3.091 4.511 1.00 79.94 83 LYS A N 1
ATOM 675 C CA . LYS A 1 83 ? -6.488 2.000 5.206 1.00 79.94 83 LYS A CA 1
ATOM 676 C C . LYS A 1 83 ? -7.695 2.559 5.968 1.00 79.94 83 LYS A C 1
ATOM 678 O O . LYS A 1 83 ? -7.587 3.602 6.605 1.00 79.94 83 LYS A O 1
ATOM 683 N N . GLY A 1 84 ? -8.835 1.875 5.872 1.00 77.00 84 GLY A N 1
ATOM 684 C CA . GLY A 1 84 ? -10.079 2.299 6.521 1.00 77.00 84 GLY A CA 1
ATOM 685 C C . GLY A 1 84 ? -10.787 3.481 5.852 1.00 77.00 84 GLY A C 1
ATOM 686 O O . GLY A 1 84 ? -11.729 4.005 6.439 1.00 77.00 84 GLY A O 1
ATOM 687 N N . LYS A 1 85 ? -10.361 3.907 4.650 1.00 79.44 85 LYS A N 1
ATOM 688 C CA . LYS A 1 85 ? -10.942 5.076 3.982 1.00 79.44 85 LYS A CA 1
ATOM 689 C C . LYS A 1 85 ? -12.467 4.986 3.877 1.00 79.44 85 LYS A C 1
ATOM 691 O O . LYS A 1 85 ? -12.993 4.000 3.370 1.00 79.44 85 LYS A O 1
ATOM 696 N N . GLY A 1 86 ? -13.154 6.046 4.301 1.00 81.81 86 GLY A N 1
ATOM 697 C CA . GLY A 1 86 ? -14.618 6.132 4.290 1.00 81.81 86 GLY A CA 1
ATOM 698 C C . GLY A 1 86 ? -15.273 5.710 5.606 1.00 81.81 86 GLY A C 1
ATOM 699 O O . GLY A 1 86 ? -16.465 5.941 5.782 1.00 81.81 86 GLY A O 1
ATOM 700 N N . TYR A 1 87 ? -14.505 5.169 6.558 1.00 82.19 87 TYR A N 1
ATOM 701 C CA . TYR A 1 87 ? -14.973 4.885 7.910 1.00 82.19 87 TYR A CA 1
ATOM 702 C C . TYR A 1 87 ? -14.011 5.474 8.944 1.00 82.19 87 TYR A C 1
ATOM 704 O O . TYR A 1 87 ? -12.964 4.908 9.254 1.00 82.19 87 TYR A O 1
ATOM 712 N N . LYS A 1 88 ? -14.385 6.636 9.493 1.00 83.44 88 LYS A N 1
ATOM 713 C CA . LYS A 1 88 ? -13.523 7.484 10.333 1.00 83.44 88 LYS A CA 1
ATOM 714 C C . LYS A 1 88 ? -12.848 6.729 11.487 1.00 83.44 88 LYS A C 1
ATOM 716 O O . LYS A 1 88 ? -11.652 6.890 11.701 1.00 83.44 88 LYS A O 1
ATOM 721 N N . ILE A 1 89 ? -13.578 5.848 12.172 1.00 81.69 89 ILE A N 1
ATOM 722 C CA . ILE A 1 89 ? -13.056 5.078 13.314 1.00 81.69 89 ILE A CA 1
ATOM 723 C C . ILE A 1 89 ? -11.943 4.108 12.868 1.00 81.69 89 ILE A C 1
ATOM 725 O O . ILE A 1 89 ? -10.958 3.918 13.588 1.00 81.69 89 ILE A O 1
ATOM 729 N N . ALA A 1 90 ? -12.053 3.542 11.661 1.00 80.25 90 ALA A N 1
ATOM 730 C CA . ALA A 1 90 ? -11.019 2.688 11.079 1.00 80.25 90 ALA A CA 1
ATOM 731 C C . ALA A 1 90 ? -9.852 3.466 10.465 1.00 80.25 90 ALA A C 1
ATOM 733 O O . ALA A 1 90 ? -8.734 2.955 10.472 1.00 80.25 90 ALA A O 1
ATOM 734 N N . GLU A 1 91 ? -10.077 4.689 9.977 1.00 83.00 91 GLU A N 1
ATOM 735 C CA . GLU A 1 91 ? -8.982 5.574 9.559 1.00 83.00 91 GLU A CA 1
ATOM 736 C C . GLU A 1 91 ? -8.112 6.007 10.748 1.00 83.00 91 GLU A C 1
ATOM 738 O O . GLU A 1 91 ? -6.895 6.110 10.608 1.00 83.00 91 GLU A O 1
ATOM 743 N N . GLU A 1 92 ? -8.727 6.254 11.909 1.00 83.44 92 GLU A N 1
ATOM 744 C CA . GLU A 1 92 ? -8.037 6.663 13.141 1.00 83.44 92 GLU A CA 1
ATOM 745 C C . GLU A 1 92 ? -7.344 5.490 13.854 1.00 83.44 92 GLU A C 1
ATOM 747 O O . GLU A 1 92 ? -6.317 5.684 14.501 1.00 83.44 92 GLU A O 1
ATOM 752 N N . ASN A 1 93 ? -7.877 4.266 13.738 1.00 79.44 93 ASN A N 1
ATOM 753 C CA . ASN A 1 93 ? -7.327 3.069 14.389 1.00 79.44 93 ASN A CA 1
ATOM 754 C C . ASN A 1 93 ? -7.089 1.906 13.399 1.00 79.44 93 ASN A C 1
ATOM 756 O O . ASN A 1 93 ? -7.646 0.819 13.587 1.00 79.44 93 ASN A O 1
ATOM 760 N N . PRO A 1 94 ? -6.243 2.071 12.368 1.00 75.62 94 PRO A N 1
ATOM 761 C CA . PRO A 1 94 ? -6.088 1.099 11.281 1.00 75.62 94 PRO A CA 1
ATOM 762 C C . PRO A 1 94 ? -5.667 -0.306 11.736 1.00 75.62 94 PRO A C 1
ATOM 764 O O . PRO A 1 94 ? -6.008 -1.296 11.082 1.00 75.62 94 PRO A O 1
ATOM 767 N N . ASP A 1 95 ? -4.928 -0.419 12.838 1.00 76.56 95 ASP A N 1
ATOM 768 C CA . ASP A 1 95 ? -4.438 -1.701 13.353 1.00 76.56 95 ASP A CA 1
ATOM 769 C C . ASP A 1 95 ? -5.550 -2.522 13.999 1.00 76.56 95 ASP A C 1
ATOM 771 O O . ASP A 1 95 ? -5.643 -3.728 13.770 1.00 76.56 95 ASP A O 1
ATOM 775 N N . LYS A 1 96 ? -6.460 -1.860 14.726 1.00 70.75 96 LYS A N 1
ATOM 776 C CA . LYS A 1 96 ? -7.587 -2.530 15.383 1.00 70.75 96 LYS A CA 1
ATOM 777 C C . LYS A 1 96 ? -8.508 -3.181 14.364 1.00 70.75 96 LYS A C 1
ATOM 779 O O . LYS A 1 96 ? -8.955 -4.289 14.609 1.00 70.75 96 LYS A O 1
ATOM 784 N N . PHE A 1 97 ? -8.722 -2.542 13.212 1.00 70.69 97 PHE A N 1
ATOM 785 C CA . PHE A 1 97 ? -9.623 -3.021 12.158 1.00 70.69 97 PHE A CA 1
ATOM 786 C C . PHE A 1 97 ? -9.000 -4.031 11.189 1.00 70.69 97 PHE A C 1
ATOM 788 O O . PHE A 1 97 ? -9.663 -4.443 10.242 1.00 70.69 97 PHE A O 1
ATOM 795 N N . HIS A 1 98 ? -7.754 -4.465 11.407 1.00 74.38 98 HIS A N 1
ATOM 796 C CA . HIS A 1 98 ? -7.118 -5.442 10.521 1.00 74.38 98 HIS A CA 1
ATOM 797 C C . HIS A 1 98 ? -7.728 -6.851 10.630 1.00 74.38 98 HIS A C 1
ATOM 799 O O . HIS A 1 98 ? -7.739 -7.568 9.633 1.00 74.38 98 HIS A O 1
ATOM 805 N N . SER A 1 99 ? -8.279 -7.195 11.802 1.00 66.62 99 SER A N 1
ATOM 806 C CA . SER A 1 99 ? -8.871 -8.506 12.114 1.00 66.62 99 SER A CA 1
ATOM 807 C C . SER A 1 99 ? -10.059 -8.366 13.076 1.00 66.62 99 SER A C 1
ATOM 809 O O . SER A 1 99 ? -10.089 -8.984 14.140 1.00 66.62 99 SER A O 1
ATOM 811 N N . THR A 1 100 ? -11.020 -7.492 12.760 1.00 67.81 100 THR A N 1
ATOM 812 C CA . THR A 1 100 ? -12.186 -7.294 13.640 1.00 67.81 100 THR A CA 1
ATOM 813 C C . THR A 1 100 ? -13.221 -8.391 13.456 1.00 67.81 100 THR A C 1
ATOM 815 O O . THR A 1 100 ? -13.591 -8.739 12.338 1.00 67.81 100 THR A O 1
ATOM 818 N N . SER A 1 101 ? -13.710 -8.925 14.576 1.00 70.25 101 SER A N 1
ATOM 819 C CA . SER A 1 101 ? -14.971 -9.664 14.614 1.00 70.25 101 SER A CA 1
ATOM 820 C C . SER A 1 101 ? -16.142 -8.709 14.369 1.00 70.25 101 SER A C 1
ATOM 822 O O . SER A 1 101 ? -15.968 -7.492 14.424 1.00 70.25 101 SER A O 1
ATOM 824 N N . SER A 1 102 ? -17.337 -9.247 14.102 1.00 76.38 102 SER A N 1
ATOM 825 C CA . SER A 1 102 ? -18.550 -8.456 13.862 1.00 76.38 102 SER A CA 1
ATOM 826 C C . SER A 1 102 ? -18.664 -7.307 14.864 1.00 76.38 102 SER A C 1
ATOM 828 O O . SER A 1 102 ? -18.766 -7.543 16.068 1.00 76.38 102 SER A O 1
ATOM 830 N N . PHE A 1 103 ? -18.623 -6.071 14.373 1.00 80.38 103 PHE A N 1
ATOM 831 C CA . PHE A 1 103 ? -18.665 -4.855 15.177 1.00 80.38 103 PHE A CA 1
ATOM 832 C C . PHE A 1 103 ? -19.854 -3.988 14.766 1.00 80.38 103 PHE A C 1
ATOM 834 O O . PHE A 1 103 ? -20.507 -4.218 13.747 1.00 80.38 103 PHE A O 1
ATOM 841 N N . ASP A 1 104 ? -20.205 -3.042 15.620 1.00 81.69 104 ASP A N 1
ATOM 842 C CA . ASP A 1 104 ? -21.238 -2.058 15.341 1.00 81.69 104 ASP A CA 1
ATOM 843 C C . ASP A 1 104 ? -20.666 -0.880 14.540 1.00 81.69 104 ASP A C 1
ATOM 845 O O . ASP A 1 104 ? -19.623 -0.338 14.896 1.00 81.69 104 ASP A O 1
ATOM 849 N N . ILE A 1 105 ? -21.328 -0.513 13.442 1.00 80.19 105 ILE A N 1
ATOM 850 C CA . ILE A 1 105 ? -20.834 0.468 12.464 1.00 80.19 105 ILE A CA 1
ATOM 851 C C . ILE A 1 105 ? -20.831 1.877 13.064 1.00 80.19 105 ILE A C 1
ATOM 853 O O . ILE A 1 105 ? -19.945 2.665 12.753 1.00 80.19 105 ILE A O 1
ATOM 857 N N . GLU A 1 106 ? -21.783 2.201 13.941 1.00 80.19 106 GLU A N 1
ATOM 858 C CA . GLU A 1 106 ? -21.858 3.536 14.545 1.00 80.19 106 GLU A CA 1
ATOM 859 C C . GLU A 1 106 ? -20.802 3.730 15.639 1.00 80.19 106 GLU A C 1
ATOM 861 O O . GLU A 1 106 ? -20.231 4.810 15.785 1.00 80.19 106 GLU A O 1
ATOM 866 N N . THR A 1 107 ? -20.519 2.672 16.403 1.00 77.31 107 THR A N 1
ATOM 867 C CA . THR A 1 107 ? -19.678 2.754 17.607 1.00 77.31 107 THR A CA 1
ATOM 868 C C . THR A 1 107 ? -18.283 2.153 17.439 1.00 77.31 107 THR A C 1
ATOM 870 O O . THR A 1 107 ? -17.407 2.386 18.274 1.00 77.31 107 THR A O 1
ATOM 873 N N . GLY A 1 108 ? -18.054 1.353 16.398 1.00 73.56 108 GLY A N 1
ATOM 874 C CA . GLY A 1 108 ? -16.812 0.613 16.170 1.00 73.56 108 GLY A CA 1
ATOM 875 C C . GLY A 1 108 ? -16.519 -0.483 17.196 1.00 73.56 108 GLY A C 1
ATOM 876 O O . GLY A 1 108 ? -15.412 -1.022 17.203 1.00 73.56 108 GLY A O 1
ATOM 877 N N . LYS A 1 109 ? -17.471 -0.817 18.077 1.00 79.19 109 LYS A N 1
ATOM 878 C CA . LYS A 1 109 ? -17.283 -1.814 19.140 1.00 79.19 109 LYS A CA 1
ATOM 879 C C . LYS A 1 109 ? -17.615 -3.216 18.646 1.00 79.19 109 LYS A C 1
ATOM 881 O O . LYS A 1 109 ? -18.645 -3.430 18.010 1.00 79.19 109 LYS A O 1
ATOM 886 N N . CYS A 1 110 ? -16.770 -4.188 18.982 1.00 72.69 110 CYS A N 1
ATOM 887 C CA . CYS A 1 110 ? -17.023 -5.597 18.686 1.00 72.69 110 CYS A CA 1
ATOM 888 C C . CYS A 1 110 ? -18.299 -6.080 19.399 1.00 72.69 110 CYS A C 1
ATOM 890 O O . CYS A 1 110 ? -18.410 -5.945 20.616 1.00 72.69 110 CYS A O 1
ATOM 892 N N . LYS A 1 111 ? -19.233 -6.679 18.650 1.00 69.38 111 LYS A N 1
ATOM 893 C CA . LYS A 1 111 ? -20.515 -7.203 19.152 1.00 69.38 111 LYS A CA 1
ATOM 894 C C . LYS A 1 111 ? -20.332 -8.493 19.956 1.00 69.38 111 LYS A C 1
ATOM 896 O O . LYS A 1 111 ? -20.946 -8.643 21.002 1.00 69.38 111 LYS A O 1
ATOM 901 N N . ASN A 1 112 ? -19.436 -9.378 19.504 1.00 63.38 112 ASN A N 1
ATOM 902 C CA . ASN A 1 112 ? -19.195 -10.699 20.105 1.00 63.38 112 ASN A CA 1
ATOM 903 C C . ASN A 1 112 ? -17.730 -10.892 20.532 1.00 63.38 112 ASN A C 1
ATOM 905 O O . ASN A 1 112 ? -17.136 -11.943 20.291 1.00 63.38 112 ASN A O 1
ATOM 909 N N . CYS A 1 113 ? -17.108 -9.883 21.145 1.00 58.53 113 CYS A N 1
ATOM 910 C CA . CYS A 1 113 ? -15.857 -10.132 21.859 1.00 58.53 113 CYS A CA 1
ATOM 911 C C . CYS A 1 113 ? -16.229 -10.847 23.161 1.00 58.53 113 CYS A C 1
ATOM 913 O O . CYS A 1 113 ? -16.642 -10.193 24.118 1.00 58.53 113 CYS A O 1
ATOM 915 N N . LEU A 1 114 ? -16.183 -12.185 23.169 1.00 57.22 114 LEU A N 1
ATOM 916 C CA . LEU A 1 114 ? -16.303 -12.961 24.403 1.00 57.22 114 LEU A CA 1
ATOM 917 C C . LEU A 1 114 ? -15.353 -12.337 25.420 1.00 57.22 114 LEU A C 1
ATOM 919 O O . LEU A 1 114 ? -14.144 -12.298 25.200 1.00 57.22 114 LEU A O 1
ATOM 923 N N . ILE A 1 115 ? -15.924 -11.782 26.486 1.00 57.72 115 ILE A N 1
ATOM 924 C CA . ILE A 1 115 ? -15.173 -11.080 27.517 1.00 57.72 115 ILE A CA 1
ATOM 925 C C . ILE A 1 115 ? -14.147 -12.087 28.055 1.00 57.72 115 ILE A C 1
ATOM 927 O O . ILE A 1 115 ? -14.562 -13.087 28.650 1.00 57.72 115 ILE A O 1
ATOM 931 N N . PRO A 1 116 ? -12.829 -11.871 27.874 1.00 57.59 116 PRO A N 1
ATOM 932 C CA . PRO A 1 116 ? -11.823 -12.854 28.275 1.00 57.59 116 PRO A CA 1
ATOM 933 C C . PRO A 1 116 ? -11.907 -13.167 29.777 1.00 57.59 116 PRO A C 1
ATOM 935 O O . PRO A 1 116 ? -11.638 -14.289 30.197 1.00 57.59 116 PRO A O 1
ATOM 938 N N . TYR A 1 117 ? -12.392 -12.210 30.577 1.00 59.12 117 TYR A N 1
ATOM 939 C CA . TYR A 1 117 ? -12.638 -12.377 32.008 1.00 59.12 117 TYR A CA 1
ATOM 940 C C . TYR A 1 117 ? -13.719 -13.413 32.341 1.00 59.12 117 TYR A C 1
ATOM 942 O O . TYR A 1 117 ? -13.598 -14.088 33.358 1.00 59.12 117 TYR A O 1
ATOM 950 N N . LEU A 1 118 ? -14.749 -13.584 31.503 1.00 58.69 118 LEU A N 1
ATOM 951 C CA . LEU A 1 118 ? -15.836 -14.526 31.789 1.00 58.69 118 LEU A CA 1
ATOM 952 C C . LEU A 1 118 ? -15.366 -15.978 31.623 1.00 58.69 118 LEU A C 1
ATOM 954 O O . LEU A 1 118 ? -15.687 -16.832 32.443 1.00 58.69 118 LEU A O 1
ATOM 958 N N . ILE A 1 119 ? -14.532 -16.238 30.613 1.00 62.00 119 ILE A N 1
ATOM 959 C CA . ILE A 1 119 ? -13.909 -17.551 30.394 1.00 62.00 119 ILE A CA 1
ATOM 960 C C . ILE A 1 119 ? -12.922 -17.863 31.527 1.00 62.00 119 ILE A C 1
ATOM 962 O O . ILE A 1 119 ? -12.930 -18.969 32.064 1.00 62.00 119 ILE A O 1
ATOM 966 N N . PHE A 1 120 ? -12.120 -16.878 31.946 1.00 60.91 120 PHE A N 1
ATOM 967 C CA . PHE A 1 120 ? -11.161 -17.047 33.042 1.00 60.91 120 PHE A CA 1
ATOM 968 C C . PHE A 1 120 ? -11.851 -17.329 34.389 1.00 60.91 120 PHE A C 1
ATOM 970 O O . PHE A 1 120 ? -11.390 -18.175 35.155 1.00 60.91 120 PHE A O 1
ATOM 977 N N . LEU A 1 121 ? -12.986 -16.672 34.662 1.00 65.62 121 LEU A N 1
ATOM 978 C CA . LEU A 1 121 ? -13.770 -16.876 35.884 1.00 65.62 121 LEU A CA 1
ATOM 979 C C . LEU A 1 121 ? -14.440 -18.260 35.916 1.00 65.62 121 LEU A C 1
ATOM 981 O O . LEU A 1 121 ? -14.415 -18.928 36.947 1.00 65.62 121 LEU A O 1
ATOM 985 N N . VAL A 1 122 ? -15.003 -18.713 34.790 1.00 69.00 122 VAL A N 1
ATOM 986 C CA . VAL A 1 122 ? -15.639 -20.039 34.684 1.00 69.00 122 VAL A CA 1
ATOM 987 C C . VAL A 1 122 ? -14.612 -21.156 34.875 1.00 69.00 122 VAL A C 1
ATOM 989 O O . VAL A 1 122 ? -14.874 -22.099 35.618 1.00 69.00 122 VAL A O 1
ATOM 992 N N . ILE A 1 123 ? -13.416 -21.023 34.292 1.00 69.00 123 ILE A N 1
ATOM 993 C CA . ILE A 1 123 ? -12.312 -21.967 34.516 1.00 69.00 123 ILE A CA 1
ATOM 994 C C . ILE A 1 123 ? -11.921 -21.985 36.003 1.00 69.00 123 ILE A C 1
ATOM 996 O O . ILE A 1 123 ? -11.850 -23.058 36.598 1.00 69.00 123 ILE A O 1
ATOM 1000 N N . LEU A 1 124 ? -11.748 -20.825 36.644 1.00 64.88 124 LEU A N 1
ATOM 1001 C CA . LEU A 1 124 ? -11.381 -20.756 38.064 1.00 64.88 124 LEU A CA 1
ATOM 1002 C C . LEU A 1 124 ? -12.419 -21.437 38.979 1.00 64.88 124 LEU A C 1
ATOM 1004 O O . LEU A 1 124 ? -12.040 -22.179 39.884 1.00 64.88 124 LEU A O 1
ATOM 1008 N N . ILE A 1 125 ? -13.717 -21.242 38.719 1.00 70.62 125 ILE A N 1
ATOM 1009 C CA . ILE A 1 125 ? -14.821 -21.852 39.486 1.00 70.62 125 ILE A CA 1
ATOM 1010 C C . ILE A 1 125 ? -14.873 -23.376 39.304 1.00 70.62 125 ILE A C 1
ATOM 1012 O O . ILE A 1 125 ? -15.151 -24.092 40.264 1.00 70.62 125 ILE A O 1
ATOM 1016 N N . ILE A 1 126 ? -14.555 -23.887 38.112 1.00 73.94 126 ILE A N 1
ATOM 1017 C CA . ILE A 1 126 ? -14.512 -25.333 37.838 1.00 73.94 126 ILE A CA 1
ATOM 1018 C C . ILE A 1 126 ? -13.297 -26.000 38.506 1.00 73.94 126 ILE A C 1
ATOM 1020 O O . ILE A 1 126 ? -13.389 -27.147 38.944 1.00 73.94 126 ILE A O 1
ATOM 1024 N N . PHE A 1 127 ? -12.173 -25.290 38.641 1.00 69.19 127 PHE A N 1
ATOM 1025 C CA . PHE A 1 127 ? -10.964 -25.812 39.291 1.00 69.19 127 PHE A CA 1
ATOM 1026 C C . PHE A 1 127 ? -10.954 -25.654 40.823 1.00 69.19 127 PHE A C 1
ATOM 1028 O O . PHE A 1 127 ? -10.300 -26.439 41.511 1.00 69.19 127 PHE A O 1
ATOM 1035 N N . LEU A 1 128 ? -11.714 -24.709 41.384 1.00 63.16 128 LEU A N 1
ATOM 1036 C CA . LEU A 1 128 ? -11.891 -24.512 42.833 1.00 63.16 128 LEU A CA 1
ATOM 1037 C C . LEU A 1 128 ? -12.234 -25.795 43.634 1.00 63.16 128 LEU A C 1
ATOM 1039 O O . LEU A 1 128 ? -11.598 -26.018 44.668 1.00 63.16 128 LEU A O 1
ATOM 1043 N N . PRO A 1 129 ? -13.153 -26.683 43.200 1.00 64.25 129 PRO A N 1
ATOM 1044 C CA . PRO A 1 129 ? -13.437 -27.926 43.925 1.00 64.25 129 PRO A CA 1
ATOM 1045 C C . PRO A 1 129 ? -12.320 -28.978 43.816 1.00 64.25 129 PRO A C 1
ATOM 1047 O O . PRO A 1 129 ? -12.175 -29.794 44.723 1.00 64.25 129 PRO A O 1
ATOM 1050 N N . ILE A 1 130 ? -11.501 -28.946 42.758 1.00 64.12 130 ILE A N 1
ATOM 1051 C CA . ILE A 1 130 ? -10.403 -29.908 42.543 1.00 64.12 130 ILE A CA 1
ATOM 1052 C C . ILE A 1 130 ? -9.240 -29.615 43.503 1.00 64.12 130 ILE A C 1
ATOM 1054 O O . ILE A 1 130 ? -8.637 -30.532 44.061 1.00 64.12 130 ILE A O 1
ATOM 1058 N N . TYR A 1 131 ? -8.963 -28.336 43.765 1.00 58.19 131 TYR A N 1
ATOM 1059 C CA . TYR A 1 131 ? -7.929 -27.922 44.719 1.00 58.19 131 TYR A CA 1
ATOM 1060 C C . TYR A 1 131 ? -8.421 -27.847 46.171 1.00 58.19 131 TYR A C 1
ATOM 1062 O O . TYR A 1 131 ? -7.593 -27.787 47.078 1.00 58.19 131 TYR A O 1
ATOM 1070 N N . GLY A 1 132 ? -9.733 -27.898 46.430 1.00 56.38 132 GLY A N 1
ATOM 1071 C CA . GLY A 1 132 ? -10.307 -27.772 47.777 1.00 56.38 132 GLY A CA 1
ATOM 1072 C C . GLY A 1 132 ? -9.826 -28.831 48.780 1.00 56.38 132 GLY A C 1
ATOM 1073 O O . GLY A 1 132 ? -9.664 -28.532 49.966 1.00 56.38 132 GLY A O 1
ATOM 1074 N N . THR A 1 133 ? -9.523 -30.046 48.317 1.00 58.56 133 THR A N 1
ATOM 1075 C CA . THR A 1 133 ? -8.983 -31.114 49.178 1.00 58.56 133 THR A CA 1
ATOM 1076 C C . THR A 1 133 ? -7.465 -30.998 49.364 1.00 58.56 133 THR A C 1
ATOM 1078 O O . THR A 1 133 ? -6.958 -31.301 50.442 1.00 58.56 133 THR A O 1
ATOM 1081 N N . LEU A 1 134 ? -6.739 -30.494 48.358 1.00 56.59 134 LEU A N 1
ATOM 1082 C CA . LEU A 1 134 ? -5.281 -30.310 48.407 1.00 56.59 134 LEU A CA 1
ATOM 1083 C C . LEU A 1 134 ? -4.881 -29.058 49.217 1.00 56.59 134 LEU A C 1
ATOM 1085 O O . LEU A 1 134 ? -3.886 -29.067 49.938 1.00 56.59 134 LEU A O 1
ATOM 1089 N N . PHE A 1 135 ? -5.693 -28.000 49.175 1.00 54.12 135 PHE A N 1
ATOM 1090 C CA . PHE A 1 135 ? -5.439 -26.735 49.874 1.00 54.12 135 PHE A CA 1
ATOM 1091 C C . PHE A 1 135 ? -5.618 -26.852 51.400 1.00 54.12 135 PHE A C 1
ATOM 1093 O O . PHE A 1 135 ? -4.897 -26.212 52.161 1.00 54.12 135 PHE A O 1
ATOM 1100 N N . LYS A 1 136 ? -6.506 -27.745 51.868 1.00 54.91 136 LYS A N 1
ATOM 1101 C CA . LYS A 1 136 ? -6.651 -28.088 53.299 1.00 54.91 136 LYS A CA 1
ATOM 1102 C C . LYS A 1 136 ? -5.449 -28.845 53.879 1.00 54.91 136 LYS A C 1
ATOM 1104 O O . LYS A 1 136 ? -5.288 -28.863 55.096 1.00 54.91 136 LYS A O 1
ATOM 1109 N N . LEU A 1 137 ? -4.628 -29.466 53.031 1.00 54.59 137 LEU A N 1
ATOM 1110 C CA . LEU A 1 137 ? -3.427 -30.209 53.426 1.00 54.59 137 LEU A CA 1
ATOM 1111 C C . LEU A 1 137 ? -2.174 -29.319 53.451 1.00 54.59 137 LEU A C 1
ATOM 1113 O O . LEU A 1 137 ? -1.288 -29.547 54.266 1.00 54.59 137 LEU A O 1
ATOM 1117 N N . LEU A 1 138 ? -2.132 -28.274 52.618 1.00 55.16 138 LEU A N 1
ATOM 1118 C CA . LEU A 1 138 ? -1.010 -27.329 52.527 1.00 55.16 138 LEU A CA 1
ATOM 1119 C C . LEU A 1 138 ? -1.004 -26.229 53.605 1.00 55.16 138 LEU A C 1
ATOM 1121 O O . LEU A 1 138 ? 0.043 -25.643 53.837 1.00 55.16 138 LEU A O 1
ATOM 1125 N N . PHE A 1 139 ? -2.128 -25.975 54.284 1.00 51.03 139 PHE A N 1
ATOM 1126 C CA . PHE A 1 139 ? -2.247 -24.963 55.353 1.00 51.03 139 PHE A CA 1
ATOM 1127 C C . PHE A 1 139 ? -2.512 -25.557 56.749 1.00 51.03 139 PHE A C 1
ATOM 1129 O O . PHE A 1 139 ? -2.978 -24.861 57.650 1.00 51.03 139 PHE A O 1
ATOM 1136 N N . LYS A 1 140 ? -2.239 -26.856 56.939 1.00 49.78 140 LYS A N 1
ATOM 1137 C CA . LYS A 1 140 ? -2.257 -27.498 58.267 1.00 49.78 140 LYS A CA 1
ATOM 1138 C C . LYS A 1 140 ? -0.853 -27.660 58.880 1.00 49.78 140 LYS A C 1
ATOM 1140 O O . LYS A 1 140 ? -0.708 -28.387 59.858 1.00 49.78 140 LYS A O 1
ATOM 1145 N N . TYR A 1 141 ? 0.143 -26.971 58.326 1.00 45.84 141 TYR A N 1
ATOM 1146 C CA . TYR A 1 141 ? 1.455 -26.742 58.932 1.00 45.84 141 TYR A CA 1
ATOM 1147 C C . TYR A 1 141 ? 1.714 -25.243 59.031 1.00 45.84 141 TYR A C 1
ATOM 1149 O O . TYR A 1 141 ? 1.386 -24.542 58.048 1.00 45.84 141 TYR A O 1
#

pLDDT: mean 72.67, std 15.96, range [33.34, 95.19]

Secondary structure (DSSP, 8-state):
---------------TTHHHHHHHHHHHHHHHHHHHHHHHHHHHTTPEEEEEEETT-HHHHHHHHHHHHHSSS-EEEEEE--TTTT-HHHHH-TTGGGG--SB-TTT--BTT---HHHHHHHHHHHHHHHHHHHHHHHT--

Foldseek 3Di:
DDDDDDDDDDDDDDDPCVVVVVVVVVVVVVVVCVVVVVQVVCVVVVEAEADDDEPVDVVRVVVSVVVCVVDPTHYDYRYDYQQPPPQVVCSVVVPQPPDAADADSVPRHHPPPPPVVVVVVVVCVVCCVVCVVVVVVVPPD

Radius of gyration: 30.55 Å; chains: 1; bounding box: 70×54×82 Å